Protein AF-A0A7C0W2B9-F1 (afdb_monomer_lite)

Sequence (87 aa):
MVIPGMVKTDFYRDIKVSRKLTKDLQSLPYALEAFSVPIEEVGKWCADIAARESGKDTGKTYSLLRGTRLIRGIGWMMWYRLSDKMK

Secondary structure (DSSP, 8-state):
-EE--EE--GGGTS----TTTTTGGGGHHHHHHHHEE-HHHHHHHHHHHHTSPTTTSTT--EESS-THHHHHHHHHHHHHHHTTS--

Radius of gyration: 15.92 Å; chains: 1; bounding box: 41×24×44 Å

pLDDT: mean 89.07, std 4.18, range [64.44, 94.62]

Foldseek 3Di:
DEAAWAAPDPCLVDDDDPPVCPLVNLCVVLLCVLQHDYVVVSVVVVVVVVPDDPPPCPPDYDYPCDDPSVVSSVVSVVVCVVVVSHD

Structure (mmCIF, N/CA/C/O backbone):
data_AF-A0A7C0W2B9-F1
#
_entry.id   AF-A0A7C0W2B9-F1
#
loop_
_atom_site.group_PDB
_atom_site.id
_atom_site.type_symbol
_atom_site.label_atom_id
_atom_site.label_alt_id
_atom_site.label_comp_id
_atom_site.label_asym_id
_atom_site.label_entity_id
_atom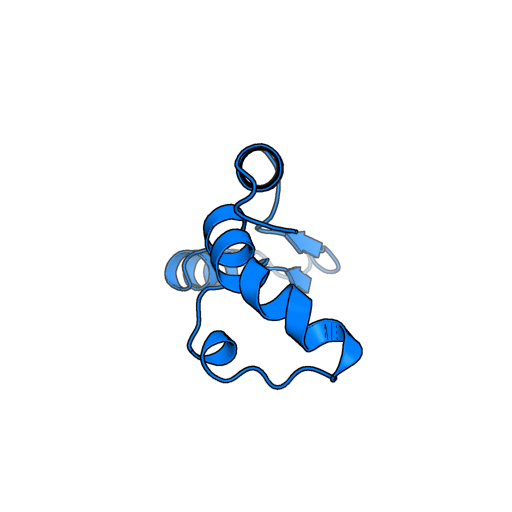_site.label_seq_id
_atom_site.pdbx_PDB_ins_code
_atom_site.Cartn_x
_atom_site.Cartn_y
_atom_site.Cartn_z
_atom_site.occupancy
_atom_site.B_iso_or_equiv
_atom_site.auth_seq_id
_atom_site.auth_comp_id
_atom_site.auth_asym_id
_atom_site.auth_atom_id
_atom_site.pdbx_PDB_model_num
ATOM 1 N N . MET A 1 1 ? 14.233 3.541 -4.629 1.00 81.25 1 MET A N 1
ATOM 2 C CA . MET A 1 1 ? 13.508 2.876 -3.521 1.00 81.25 1 MET A CA 1
ATOM 3 C C . MET A 1 1 ? 12.035 2.752 -3.885 1.00 81.25 1 MET A C 1
ATOM 5 O O . MET A 1 1 ? 11.480 3.714 -4.404 1.00 81.25 1 MET A O 1
ATOM 9 N N . VAL A 1 2 ? 11.426 1.589 -3.658 1.00 85.44 2 VAL A N 1
ATOM 10 C CA . VAL A 1 2 ? 10.006 1.311 -3.938 1.00 85.44 2 VAL A CA 1
ATOM 11 C C . VAL A 1 2 ? 9.228 1.423 -2.626 1.00 85.44 2 VAL A C 1
ATOM 13 O O . VAL A 1 2 ? 9.561 0.745 -1.660 1.00 85.44 2 VAL A O 1
ATOM 16 N N . ILE A 1 3 ? 8.207 2.278 -2.589 1.00 89.25 3 ILE A N 1
ATOM 17 C CA . ILE A 1 3 ? 7.282 2.439 -1.463 1.00 89.25 3 ILE A CA 1
ATOM 18 C C . ILE A 1 3 ? 5.887 2.016 -1.945 1.00 89.25 3 ILE A C 1
ATOM 20 O O . ILE A 1 3 ? 5.185 2.808 -2.582 1.00 89.25 3 ILE A O 1
ATOM 24 N N . PRO A 1 4 ? 5.463 0.769 -1.684 1.00 84.88 4 PRO A N 1
ATOM 25 C CA . PRO A 1 4 ? 4.182 0.269 -2.178 1.00 84.88 4 PRO A CA 1
ATOM 26 C C . PRO A 1 4 ? 2.971 0.836 -1.418 1.00 84.88 4 PRO A C 1
ATOM 28 O O . PRO A 1 4 ? 1.852 0.748 -1.909 1.00 84.88 4 PRO A O 1
ATOM 31 N N . GLY A 1 5 ? 3.181 1.456 -0.251 1.00 85.38 5 GLY A N 1
ATOM 32 C CA . GLY A 1 5 ? 2.106 1.815 0.676 1.00 85.38 5 GLY A CA 1
ATOM 33 C C . GLY A 1 5 ? 1.735 0.638 1.581 1.00 85.38 5 GLY A C 1
ATOM 34 O O . GLY A 1 5 ? 2.561 -0.245 1.814 1.00 85.38 5 GLY A O 1
ATOM 35 N N . MET A 1 6 ? 0.504 0.626 2.103 1.00 89.31 6 MET A N 1
ATOM 36 C CA . MET A 1 6 ? -0.022 -0.555 2.795 1.00 89.31 6 MET A CA 1
ATOM 37 C C . MET A 1 6 ? -0.361 -1.619 1.754 1.00 89.31 6 MET A C 1
ATOM 39 O O . MET A 1 6 ? -0.977 -1.313 0.740 1.00 89.31 6 MET A O 1
ATOM 43 N N . VAL A 1 7 ? 0.012 -2.871 1.992 1.00 90.69 7 VAL A N 1
ATOM 44 C CA . VAL A 1 7 ? -0.282 -3.978 1.071 1.00 90.69 7 VAL A CA 1
ATOM 45 C C . VAL A 1 7 ? -1.030 -5.026 1.858 1.00 90.69 7 VAL A C 1
ATOM 47 O O . VAL A 1 7 ? -0.539 -5.460 2.888 1.00 90.69 7 VAL A O 1
ATOM 50 N N . LYS A 1 8 ? -2.226 -5.422 1.427 1.00 84.75 8 LYS A N 1
ATOM 51 C CA . LYS A 1 8 ? -3.039 -6.361 2.207 1.00 84.75 8 LYS A CA 1
ATOM 52 C C . LYS A 1 8 ? -2.449 -7.771 2.117 1.00 84.75 8 LYS A C 1
ATOM 54 O O . LYS A 1 8 ? -2.807 -8.542 1.235 1.00 84.75 8 LYS A O 1
ATOM 59 N N . THR A 1 9 ? -1.548 -8.091 3.036 1.00 87.69 9 THR A N 1
ATOM 60 C CA . THR A 1 9 ? -0.920 -9.408 3.170 1.00 87.69 9 THR A CA 1
ATOM 61 C C . THR A 1 9 ? -1.333 -10.081 4.478 1.00 87.69 9 THR A C 1
ATOM 63 O 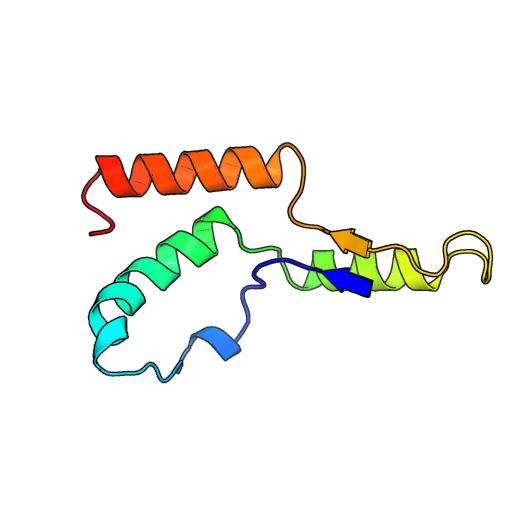O . THR A 1 9 ? -2.001 -9.497 5.336 1.00 87.69 9 THR A O 1
ATOM 66 N N . ASP A 1 10 ? -0.938 -11.337 4.630 1.00 89.38 10 ASP A N 1
ATOM 67 C CA . ASP A 1 10 ? -1.060 -12.118 5.859 1.00 89.38 10 ASP A CA 1
ATOM 68 C C . ASP A 1 10 ? -0.299 -11.520 7.053 1.00 89.38 10 ASP A C 1
ATOM 70 O O . ASP A 1 10 ? -0.688 -11.779 8.190 1.00 89.38 10 ASP A O 1
ATOM 74 N N . PHE A 1 11 ? 0.674 -10.631 6.814 1.00 87.25 11 PHE A N 1
ATOM 75 C CA . PHE A 1 11 ? 1.337 -9.818 7.845 1.00 87.25 11 PHE A CA 1
ATOM 76 C C . PHE A 1 11 ? 0.348 -9.165 8.822 1.00 87.25 11 PHE A C 1
ATOM 78 O O . PHE A 1 11 ? 0.630 -9.058 10.013 1.00 87.25 11 PHE A O 1
ATOM 85 N N . TYR A 1 12 ? -0.822 -8.744 8.333 1.00 88.25 12 TYR A N 1
ATOM 86 C CA . TYR A 1 12 ? -1.813 -8.027 9.134 1.00 88.25 12 TYR A CA 1
ATOM 87 C C . TYR A 1 12 ? -2.716 -8.923 9.993 1.00 88.25 12 TYR A C 1
ATOM 89 O O . TYR A 1 12 ? -3.501 -8.387 10.772 1.00 88.25 12 TYR A O 1
ATOM 97 N N . ARG A 1 13 ? -2.633 -10.258 9.870 1.00 86.88 13 ARG A N 1
ATOM 98 C CA . ARG A 1 13 ? -3.520 -11.187 10.595 1.00 86.88 13 ARG A CA 1
ATOM 99 C C . ARG A 1 13 ? -3.219 -11.241 12.093 1.00 86.88 13 ARG A C 1
ATOM 101 O O . ARG A 1 13 ? -4.148 -11.154 12.884 1.00 86.88 13 ARG A O 1
ATOM 108 N N . ASP A 1 14 ? -1.938 -11.299 12.461 1.00 86.81 14 ASP A N 1
ATOM 109 C CA . ASP A 1 14 ? -1.490 -11.533 13.842 1.00 86.81 14 ASP A CA 1
ATOM 110 C C . ASP A 1 14 ? -0.491 -10.465 14.323 1.00 86.81 14 ASP A C 1
ATOM 112 O O . ASP A 1 14 ? 0.550 -10.760 14.921 1.00 86.81 14 ASP A O 1
ATOM 116 N N . ILE A 1 15 ? -0.787 -9.188 14.049 1.00 89.06 15 ILE A N 1
ATOM 117 C CA . ILE A 1 15 ? 0.085 -8.084 14.468 1.00 89.06 15 ILE A CA 1
ATOM 118 C C . ILE A 1 15 ? 0.075 -7.954 15.992 1.00 89.06 15 ILE A C 1
ATOM 120 O O . ILE A 1 15 ? -0.943 -7.663 16.621 1.00 89.06 15 ILE A O 1
ATOM 124 N N . LYS A 1 16 ? 1.264 -8.073 16.584 1.00 90.31 16 LYS A N 1
ATOM 125 C CA . LYS A 1 16 ? 1.501 -7.747 17.990 1.00 90.31 16 LYS A CA 1
ATOM 126 C C . LYS A 1 16 ? 1.816 -6.264 18.118 1.00 90.31 16 LYS A C 1
ATOM 128 O O . LYS A 1 16 ? 2.771 -5.769 17.525 1.00 90.31 16 LYS A O 1
ATOM 133 N N . VAL A 1 17 ? 1.031 -5.565 18.929 1.00 90.56 17 VAL A N 1
ATOM 134 C CA . VAL A 1 17 ? 1.243 -4.150 19.247 1.00 90.56 17 VAL A CA 1
ATOM 135 C C . VAL A 1 17 ? 1.493 -3.970 20.740 1.00 90.56 17 VAL A C 1
ATOM 137 O O . VAL A 1 17 ? 1.117 -4.809 21.558 1.00 90.56 17 VAL A O 1
ATOM 140 N N . SER A 1 18 ? 2.127 -2.861 21.114 1.00 93.56 18 SER A N 1
ATOM 141 C CA . SER A 1 18 ? 2.271 -2.501 22.525 1.00 93.56 18 SER A CA 1
ATOM 142 C C . SER A 1 18 ? 0.903 -2.220 23.157 1.00 93.56 18 SER A C 1
ATOM 144 O O . SER A 1 18 ? -0.040 -1.818 22.474 1.00 93.56 18 SER A O 1
ATOM 146 N N . ARG A 1 19 ? 0.799 -2.352 24.487 1.00 92.56 19 ARG A N 1
ATOM 147 C CA . ARG A 1 19 ? -0.451 -2.101 25.234 1.00 92.56 19 ARG A CA 1
ATOM 148 C C . ARG A 1 19 ? -1.062 -0.720 24.952 1.00 92.56 19 ARG A C 1
ATOM 150 O O . ARG A 1 19 ? -2.277 -0.563 24.968 1.00 92.56 19 ARG A O 1
ATOM 157 N N . LYS A 1 20 ? -0.221 0.283 24.675 1.00 92.50 20 LYS A N 1
ATOM 158 C CA . LYS A 1 20 ? -0.650 1.650 24.338 1.00 92.50 20 LYS A CA 1
ATOM 159 C C . LYS A 1 20 ? -1.411 1.719 23.005 1.00 92.50 20 LYS A C 1
ATOM 161 O O . LYS A 1 20 ? -2.290 2.563 22.869 1.00 92.50 20 LYS A O 1
ATOM 166 N N . LEU A 1 21 ? -1.076 0.838 22.062 1.00 90.38 21 LEU A N 1
ATOM 167 C CA . LEU A 1 21 ? -1.604 0.805 20.695 1.00 90.38 21 LEU A CA 1
ATOM 168 C C . LEU A 1 21 ? -2.720 -0.234 20.503 1.00 90.38 21 LEU A C 1
ATOM 170 O O . LEU A 1 21 ? -3.311 -0.308 19.432 1.00 90.38 21 LEU A O 1
ATOM 174 N N . THR A 1 22 ? -3.045 -1.035 21.523 1.00 89.44 22 THR A N 1
ATOM 175 C CA . THR A 1 22 ? -4.089 -2.073 21.430 1.00 89.44 22 THR A CA 1
ATOM 176 C C . THR A 1 22 ? -5.450 -1.501 21.032 1.00 89.44 22 THR A C 1
ATOM 178 O O . THR A 1 22 ? -6.185 -2.136 20.282 1.00 89.44 22 THR A O 1
ATOM 181 N N . LYS A 1 23 ? -5.771 -0.283 21.483 1.00 87.19 23 LYS A N 1
ATOM 182 C CA . LYS A 1 23 ? -7.001 0.421 21.093 1.00 87.19 23 LYS A CA 1
ATOM 183 C C . LYS A 1 23 ? -7.021 0.794 19.603 1.00 87.19 23 LYS A C 1
ATOM 185 O O . LYS A 1 23 ? -8.069 0.723 18.976 1.00 87.19 23 LYS A O 1
ATOM 190 N N . ASP A 1 24 ? -5.860 1.120 19.036 1.00 87.81 24 ASP A N 1
ATOM 191 C CA . ASP A 1 24 ? -5.727 1.592 17.654 1.00 87.81 24 ASP A CA 1
ATOM 192 C C . ASP A 1 24 ? -5.755 0.420 16.661 1.00 87.81 24 ASP A C 1
ATOM 194 O O . ASP A 1 24 ? -6.036 0.604 15.478 1.00 87.81 24 ASP A O 1
ATOM 198 N N . LEU A 1 25 ? -5.524 -0.810 17.140 1.00 89.62 25 LEU A N 1
ATOM 199 C CA . LEU A 1 25 ? -5.603 -2.024 16.327 1.00 89.62 25 LEU A CA 1
ATOM 200 C C . LEU A 1 25 ? -7.004 -2.226 15.725 1.00 89.62 25 LEU A C 1
ATOM 202 O O . LEU A 1 25 ? -7.125 -2.753 14.623 1.00 89.62 25 LEU A O 1
ATOM 206 N N . GLN A 1 26 ? -8.054 -1.749 16.400 1.00 88.19 26 GLN A N 1
ATOM 207 C CA . GLN A 1 26 ? -9.428 -1.783 15.883 1.00 88.19 26 GLN A CA 1
ATOM 208 C C . GLN A 1 26 ? -9.604 -0.925 14.621 1.00 88.19 26 GLN A C 1
ATOM 210 O O . GLN A 1 26 ? -10.475 -1.209 13.802 1.00 88.19 26 GLN A O 1
ATOM 215 N N . SER A 1 27 ? -8.750 0.085 14.431 1.00 90.38 27 SER A N 1
ATOM 216 C CA . SER A 1 27 ? -8.763 0.968 13.261 1.00 90.38 27 SER A CA 1
ATOM 217 C C . SER A 1 27 ? -8.004 0.384 12.060 1.00 90.38 27 SER A C 1
ATOM 219 O O . SER A 1 27 ? -8.131 0.879 10.940 1.00 90.38 27 SER A O 1
ATOM 221 N N . LEU A 1 28 ? -7.223 -0.684 12.262 1.00 89.94 28 LEU A N 1
ATOM 222 C CA . LEU A 1 28 ? -6.378 -1.282 11.226 1.00 89.94 28 LEU A CA 1
ATOM 223 C C . LEU A 1 28 ? -7.157 -1.783 9.992 1.00 89.94 28 LEU A C 1
ATOM 225 O O . LEU A 1 28 ? -6.700 -1.505 8.881 1.00 89.94 28 LEU A O 1
ATOM 229 N N . PRO A 1 29 ? -8.317 -2.464 10.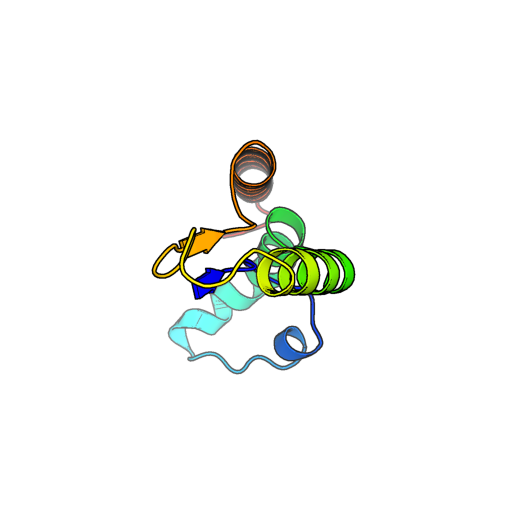116 1.00 90.94 29 PRO A N 1
ATOM 230 C CA . PRO A 1 29 ? -9.093 -2.891 8.950 1.00 90.94 29 PRO A CA 1
ATOM 231 C C . PRO A 1 29 ? -9.529 -1.722 8.062 1.00 90.94 29 PRO A C 1
ATOM 233 O O . PRO A 1 29 ? -9.472 -1.830 6.840 1.00 90.94 29 PRO A O 1
ATOM 236 N N . TYR A 1 30 ? -9.889 -0.588 8.666 1.00 92.00 30 TYR A N 1
ATOM 237 C CA . TYR A 1 30 ? -10.288 0.624 7.950 1.00 92.00 30 TYR A CA 1
ATOM 238 C C . TYR A 1 30 ? -9.106 1.293 7.249 1.00 92.00 30 TYR A C 1
ATOM 240 O O . TYR A 1 30 ? -9.225 1.716 6.101 1.00 92.00 30 TYR A O 1
ATOM 248 N N . ALA A 1 31 ? -7.939 1.335 7.899 1.00 90.12 31 ALA A N 1
ATOM 249 C CA . ALA A 1 31 ? -6.715 1.823 7.269 1.00 90.12 31 ALA A CA 1
ATOM 250 C C . ALA A 1 31 ? -6.303 0.943 6.075 1.00 90.12 31 ALA A C 1
ATOM 252 O O . ALA A 1 31 ? -5.921 1.459 5.024 1.00 90.12 31 ALA A O 1
ATOM 253 N N . LEU A 1 32 ? -6.434 -0.382 6.210 1.00 90.94 32 LEU A N 1
ATOM 254 C CA . LEU A 1 32 ? -6.219 -1.323 5.112 1.00 90.94 32 LEU A CA 1
ATOM 255 C C . LEU A 1 32 ? -7.227 -1.100 3.984 1.00 90.94 32 LEU A C 1
ATOM 257 O O . LEU A 1 32 ? -6.830 -1.054 2.827 1.00 90.94 32 LEU A O 1
ATOM 261 N N . GLU A 1 33 ? -8.510 -0.917 4.276 1.00 90.75 33 GLU A N 1
ATOM 262 C CA . GLU A 1 33 ? -9.509 -0.627 3.243 1.00 90.75 33 GLU A CA 1
ATOM 263 C C . GLU A 1 33 ? -9.219 0.695 2.509 1.00 90.75 33 GLU A C 1
ATOM 265 O O . GLU A 1 33 ? -9.275 0.754 1.280 1.00 90.75 33 GLU A O 1
ATOM 270 N N . ALA A 1 34 ? -8.827 1.738 3.245 1.00 91.00 34 ALA A N 1
ATOM 271 C CA . ALA A 1 34 ? -8.577 3.065 2.694 1.00 91.00 34 ALA A CA 1
ATOM 272 C C . ALA A 1 34 ? -7.306 3.141 1.830 1.00 91.00 34 ALA A C 1
ATOM 274 O O . ALA A 1 34 ? -7.304 3.794 0.781 1.00 91.00 34 ALA A O 1
ATOM 275 N N . PHE A 1 35 ? -6.217 2.505 2.276 1.00 90.44 35 PHE A N 1
ATOM 276 C CA . PHE A 1 35 ? -4.879 2.719 1.717 1.00 90.44 35 PHE A CA 1
ATOM 277 C C . PHE A 1 35 ? -4.228 1.482 1.106 1.00 90.44 35 PHE A C 1
ATOM 279 O O . PHE A 1 35 ? -3.145 1.622 0.531 1.00 90.44 35 PHE A O 1
ATOM 286 N N . SER A 1 36 ? -4.828 0.291 1.224 1.00 91.25 36 SER A N 1
ATOM 287 C CA . SER A 1 36 ? -4.182 -0.907 0.689 1.00 91.25 36 SER A CA 1
ATOM 288 C C . SER A 1 36 ? -4.047 -0.86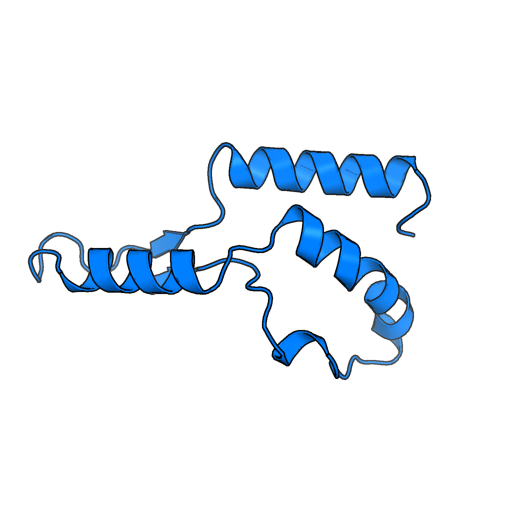7 -0.830 1.00 91.25 36 SER A C 1
ATOM 290 O O . SER A 1 36 ? -4.926 -0.412 -1.566 1.00 91.25 36 SER A O 1
ATOM 292 N N . VAL A 1 37 ? -2.912 -1.378 -1.287 1.00 89.69 37 VAL A N 1
ATOM 293 C CA . VAL A 1 37 ? -2.630 -1.675 -2.683 1.00 89.69 37 VAL A CA 1
ATOM 294 C C . VAL A 1 37 ? -2.639 -3.199 -2.852 1.00 89.69 37 VAL A C 1
ATOM 296 O O . VAL A 1 37 ? -2.055 -3.895 -2.014 1.00 89.69 37 VAL A O 1
ATOM 299 N N . PRO A 1 38 ? -3.302 -3.740 -3.890 1.00 88.69 38 PRO A N 1
ATOM 300 C CA . PRO A 1 38 ? -3.234 -5.164 -4.211 1.00 88.69 38 PRO A CA 1
ATOM 301 C C . PRO A 1 38 ? -1.793 -5.613 -4.470 1.00 88.69 38 PRO A C 1
ATOM 303 O O . PRO A 1 38 ? -1.024 -4.902 -5.124 1.00 88.69 38 PRO A O 1
ATOM 306 N N . ILE A 1 39 ? -1.421 -6.798 -3.980 1.00 90.12 39 ILE A N 1
ATOM 307 C CA . ILE A 1 39 ? -0.054 -7.324 -4.113 1.00 90.12 39 ILE A CA 1
ATOM 308 C C . ILE A 1 39 ? 0.339 -7.523 -5.584 1.00 90.12 39 ILE A C 1
ATOM 310 O O . ILE A 1 39 ? 1.490 -7.307 -5.955 1.00 90.12 39 ILE A O 1
ATOM 314 N N . GLU A 1 40 ? -0.626 -7.839 -6.444 1.00 91.75 40 GLU A N 1
ATOM 315 C CA . GLU A 1 40 ? -0.443 -8.015 -7.884 1.00 91.75 40 GLU A CA 1
ATOM 316 C C . GLU A 1 40 ? -0.051 -6.695 -8.561 1.00 91.75 40 GLU A C 1
ATOM 318 O O . GLU A 1 40 ? 0.818 -6.669 -9.434 1.00 91.75 40 GLU A O 1
ATOM 323 N N . GLU A 1 41 ? -0.645 -5.578 -8.128 1.00 90.00 41 GLU A N 1
ATOM 324 C CA . GLU A 1 41 ? -0.309 -4.247 -8.637 1.00 90.00 4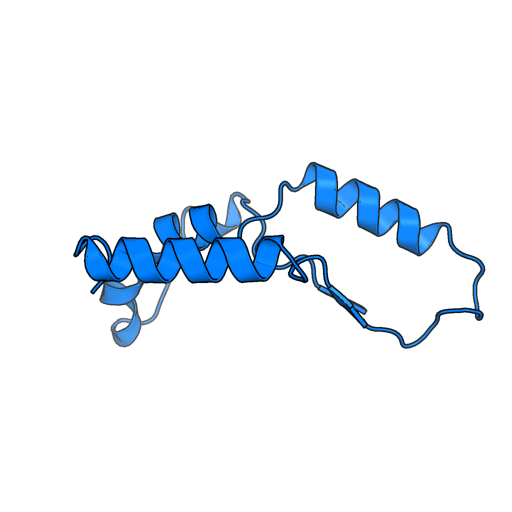1 GLU A CA 1
ATOM 325 C C . GLU A 1 41 ? 1.096 -3.826 -8.190 1.00 90.00 41 GLU A C 1
ATOM 327 O O . GLU A 1 41 ? 1.865 -3.286 -8.989 1.00 90.00 41 GLU A O 1
ATOM 332 N N . VAL A 1 42 ? 1.459 -4.133 -6.939 1.00 91.12 42 VAL A N 1
ATOM 333 C CA . VAL A 1 42 ? 2.818 -3.915 -6.425 1.00 91.12 42 VAL A CA 1
ATOM 334 C C . VAL A 1 42 ? 3.833 -4.725 -7.232 1.00 91.12 42 VAL A C 1
ATOM 336 O O . VAL A 1 42 ? 4.841 -4.171 -7.667 1.00 91.12 42 VAL A O 1
ATOM 339 N N . GLY A 1 43 ? 3.556 -6.009 -7.477 1.00 92.25 43 GLY A N 1
ATOM 340 C CA . GLY A 1 43 ? 4.427 -6.895 -8.250 1.00 92.25 43 GLY A CA 1
ATOM 341 C C . GLY A 1 43 ? 4.645 -6.402 -9.679 1.00 92.25 43 GLY A C 1
ATOM 342 O O . GLY A 1 43 ? 5.792 -6.256 -10.108 1.00 92.25 43 GLY A O 1
ATOM 343 N N . LYS A 1 44 ? 3.558 -6.064 -10.386 1.00 93.06 44 LYS A N 1
ATOM 344 C CA . LYS A 1 44 ? 3.625 -5.494 -11.740 1.00 93.06 44 LYS A CA 1
ATOM 345 C C . LYS A 1 44 ? 4.487 -4.235 -11.771 1.00 93.06 44 LYS A C 1
ATOM 347 O O . LYS A 1 44 ? 5.366 -4.098 -12.612 1.00 93.06 44 LYS A O 1
ATOM 352 N N . TRP A 1 45 ? 4.275 -3.334 -10.822 1.00 91.38 45 TRP A N 1
ATOM 353 C CA . TRP A 1 45 ? 4.997 -2.073 -10.791 1.00 91.38 45 TRP A CA 1
ATOM 354 C C . TRP A 1 45 ? 6.481 -2.224 -10.438 1.00 91.38 45 TRP A C 1
ATOM 356 O O . TRP A 1 45 ? 7.326 -1.528 -11.001 1.00 91.38 45 TRP A O 1
ATOM 366 N N . CYS A 1 46 ? 6.821 -3.153 -9.542 1.00 92.12 46 CYS A N 1
ATOM 367 C CA . CYS A 1 46 ? 8.210 -3.513 -9.272 1.00 92.12 46 CYS A CA 1
ATOM 368 C C . CYS A 1 46 ? 8.902 -4.044 -10.535 1.00 92.12 46 CYS A C 1
ATOM 370 O O . CYS A 1 46 ? 10.023 -3.625 -10.825 1.00 92.12 46 CYS A O 1
ATOM 372 N N . ALA A 1 47 ? 8.228 -4.908 -11.302 1.00 93.44 47 ALA A N 1
ATOM 373 C CA . ALA A 1 47 ? 8.741 -5.402 -12.578 1.00 93.44 47 ALA A CA 1
ATOM 374 C C . ALA A 1 47 ? 8.936 -4.261 -13.593 1.00 93.44 47 ALA A C 1
ATOM 376 O O . ALA A 1 47 ? 10.003 -4.160 -14.196 1.00 93.44 47 ALA A O 1
ATOM 377 N N . ASP A 1 48 ? 7.968 -3.344 -13.707 1.00 91.56 48 ASP A N 1
ATOM 378 C CA . ASP A 1 48 ? 8.054 -2.176 -14.594 1.00 91.56 48 ASP A CA 1
ATOM 379 C C . ASP A 1 48 ? 9.229 -1.248 -14.239 1.00 91.56 48 ASP A C 1
ATOM 381 O O . ASP A 1 48 ? 9.849 -0.666 -15.127 1.00 91.56 48 ASP A O 1
ATOM 385 N N . ILE A 1 49 ? 9.542 -1.072 -12.949 1.00 89.81 49 ILE A N 1
ATOM 386 C CA . ILE A 1 49 ? 10.703 -0.285 -12.501 1.00 89.81 49 ILE A CA 1
ATOM 387 C C . ILE A 1 49 ? 12.006 -1.020 -12.820 1.00 89.81 49 ILE A C 1
ATOM 389 O O . ILE A 1 49 ? 12.949 -0.392 -13.299 1.00 89.81 49 ILE A O 1
ATOM 393 N N . ALA A 1 50 ? 12.059 -2.329 -12.566 1.00 89.19 50 ALA A N 1
ATOM 394 C CA . ALA A 1 50 ? 13.241 -3.149 -12.819 1.00 89.19 50 ALA A CA 1
ATOM 395 C C . ALA A 1 50 ? 13.582 -3.254 -14.315 1.00 89.19 50 ALA A C 1
ATOM 397 O O . ALA A 1 50 ? 14.752 -3.377 -14.661 1.00 89.19 50 ALA A O 1
ATOM 398 N N . ALA A 1 51 ? 12.580 -3.163 -15.193 1.00 92.06 51 ALA A N 1
ATOM 399 C CA . ALA A 1 51 ? 12.753 -3.190 -16.643 1.00 92.06 51 ALA A CA 1
ATOM 400 C C . ALA A 1 51 ? 13.253 -1.861 -17.247 1.00 92.06 51 ALA A C 1
ATOM 402 O O . ALA A 1 51 ? 13.515 -1.797 -18.449 1.00 92.06 51 ALA A O 1
ATOM 403 N N . ARG A 1 52 ? 13.361 -0.781 -16.459 1.00 89.69 52 ARG A N 1
ATOM 404 C CA . ARG A 1 52 ? 13.847 0.513 -16.962 1.00 89.69 52 ARG A CA 1
ATOM 405 C C . ARG A 1 52 ? 15.340 0.477 -17.248 1.00 89.69 52 ARG A C 1
ATOM 407 O O . ARG A 1 52 ? 16.102 -0.250 -16.620 1.00 89.69 52 ARG A O 1
ATOM 414 N N . GLU A 1 53 ? 15.752 1.346 -18.163 1.00 89.62 53 GLU A N 1
ATOM 415 C CA . GLU A 1 53 ? 17.156 1.557 -18.490 1.00 89.62 53 GLU A CA 1
ATOM 416 C C . GLU A 1 53 ? 17.966 1.921 -17.234 1.00 89.62 53 GLU A C 1
ATOM 418 O O . GLU A 1 53 ? 17.668 2.892 -16.524 1.00 89.62 53 GLU A O 1
ATOM 423 N N . SER A 1 54 ? 18.991 1.114 -16.953 1.00 82.56 54 SER A N 1
ATOM 424 C CA . SER A 1 54 ? 19.871 1.316 -15.804 1.00 82.56 54 SER A CA 1
ATOM 425 C C . SER A 1 54 ? 20.593 2.663 -15.900 1.00 82.56 54 SER A C 1
ATOM 427 O O . SER A 1 54 ? 20.964 3.114 -16.979 1.00 82.56 54 SER A O 1
ATOM 429 N N . GLY A 1 55 ? 20.786 3.331 -14.763 1.00 81.19 55 GLY A N 1
ATOM 430 C CA . GLY A 1 55 ? 21.501 4.612 -14.683 1.00 81.19 55 GLY A CA 1
ATOM 431 C C . GLY A 1 55 ? 20.683 5.857 -15.047 1.00 81.19 55 GLY A C 1
ATOM 432 O O . GLY A 1 55 ? 21.039 6.944 -14.607 1.00 81.19 55 GLY A O 1
ATOM 433 N N . LYS A 1 56 ? 19.559 5.725 -15.764 1.00 84.19 56 LYS A N 1
ATOM 434 C CA . LYS A 1 56 ? 18.733 6.876 -16.175 1.00 84.19 56 LYS A CA 1
ATOM 435 C C . LYS A 1 56 ? 17.859 7.437 -15.053 1.00 84.19 56 LYS A C 1
ATOM 437 O O . LYS A 1 56 ? 17.706 8.646 -14.912 1.00 84.19 56 LYS A O 1
ATOM 442 N N . ASP A 1 57 ? 17.283 6.547 -14.248 1.00 83.56 57 ASP A N 1
ATOM 443 C CA . ASP A 1 57 ? 16.311 6.895 -13.206 1.00 83.56 57 ASP A CA 1
ATOM 444 C C . ASP A 1 57 ? 16.682 6.332 -11.816 1.00 83.56 57 ASP A C 1
ATOM 446 O O . ASP A 1 57 ? 15.816 6.013 -10.988 1.00 83.56 57 ASP A O 1
ATOM 450 N N . THR A 1 58 ? 17.979 6.192 -11.545 1.00 84.06 58 THR A N 1
ATOM 451 C CA . THR A 1 58 ? 18.505 5.697 -10.265 1.00 84.06 58 THR A CA 1
ATOM 452 C C . THR A 1 58 ? 18.368 6.743 -9.149 1.00 84.06 58 THR A C 1
ATOM 454 O O . THR A 1 58 ? 18.126 7.923 -9.390 1.00 84.06 58 THR A O 1
ATOM 457 N N . GLY A 1 59 ? 18.422 6.299 -7.887 1.00 85.62 59 GLY A N 1
ATOM 458 C CA . GLY A 1 59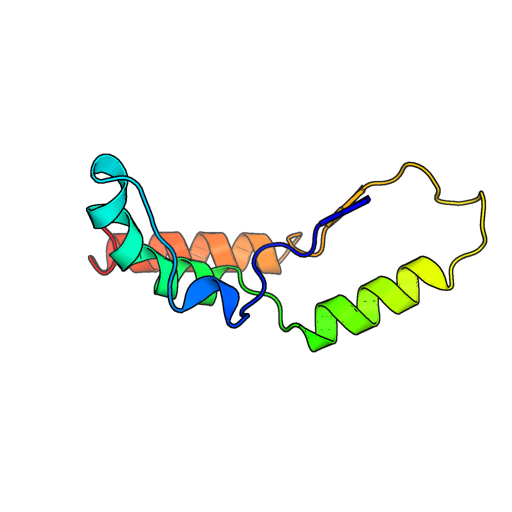 ? 18.305 7.177 -6.709 1.00 85.62 59 GLY A CA 1
ATOM 459 C C . GLY A 1 59 ? 16.901 7.737 -6.431 1.00 85.62 59 GLY A C 1
ATOM 460 O O . GLY A 1 59 ? 16.678 8.339 -5.385 1.00 85.62 59 GLY A O 1
ATOM 461 N N . LYS A 1 60 ? 15.926 7.509 -7.318 1.00 88.06 60 LYS A N 1
ATOM 462 C CA . LYS A 1 60 ? 14.554 8.001 -7.148 1.00 88.06 60 LYS A CA 1
ATOM 463 C C . LYS A 1 60 ? 13.739 7.144 -6.176 1.00 88.06 60 LYS A C 1
ATOM 465 O O . LYS A 1 60 ? 13.889 5.917 -6.085 1.00 88.06 60 LYS A O 1
ATOM 470 N N . THR A 1 61 ? 12.824 7.807 -5.476 1.00 88.81 61 THR A N 1
ATOM 471 C CA . THR A 1 61 ? 11.772 7.162 -4.689 1.00 88.81 61 THR A CA 1
ATOM 472 C C . THR A 1 61 ? 10.517 7.056 -5.530 1.00 88.81 61 THR A C 1
ATOM 474 O O . THR A 1 61 ? 9.980 8.049 -6.017 1.00 88.81 61 THR A O 1
ATOM 477 N N . TYR A 1 62 ? 10.031 5.836 -5.671 1.00 88.06 62 TYR A N 1
ATOM 478 C CA . TYR A 1 62 ? 8.792 5.534 -6.349 1.00 88.06 62 TYR A CA 1
ATOM 479 C C . TYR A 1 62 ? 7.765 5.210 -5.269 1.00 88.06 62 TYR A C 1
ATOM 481 O O . TYR A 1 62 ? 8.003 4.311 -4.468 1.00 88.06 62 TYR A O 1
ATOM 489 N N . SER A 1 63 ? 6.624 5.908 -5.247 1.00 89.69 63 SER A N 1
ATOM 490 C CA . SER A 1 63 ? 5.499 5.606 -4.345 1.00 89.69 63 SER A CA 1
ATOM 491 C C . SER A 1 63 ? 4.241 5.229 -5.131 1.00 89.69 63 SER A C 1
ATOM 493 O O . SER A 1 63 ? 3.866 5.952 -6.058 1.00 89.69 63 SER A O 1
ATOM 495 N N . LEU A 1 64 ? 3.577 4.130 -4.750 1.00 86.31 64 LEU A N 1
ATOM 496 C CA . LEU A 1 64 ? 2.238 3.766 -5.249 1.00 86.31 64 LEU A CA 1
ATOM 497 C C . LEU A 1 64 ? 1.115 4.487 -4.496 1.00 86.31 64 LEU A C 1
ATOM 499 O O . LEU A 1 64 ? -0.012 4.565 -4.988 1.00 86.31 64 LEU A O 1
ATOM 503 N N . LEU A 1 65 ? 1.421 5.060 -3.332 1.00 86.12 65 LEU A N 1
ATOM 504 C CA . LEU A 1 65 ? 0.493 5.857 -2.544 1.00 86.12 65 LEU A CA 1
ATOM 505 C C . LEU A 1 65 ? 0.599 7.334 -2.950 1.00 86.12 65 LEU A C 1
ATOM 507 O O . LEU A 1 65 ? 1.226 8.142 -2.267 1.00 86.12 65 LEU A O 1
ATOM 511 N N . ARG A 1 66 ? 0.027 7.688 -4.104 1.00 87.25 66 ARG A N 1
ATOM 512 C CA . ARG A 1 66 ? 0.063 9.054 -4.655 1.00 87.25 66 ARG A CA 1
ATOM 513 C C . ARG A 1 66 ? -1.217 9.414 -5.408 1.00 87.25 66 ARG A C 1
ATOM 515 O O . ARG A 1 66 ? -1.997 8.537 -5.775 1.00 87.25 66 ARG A O 1
ATOM 522 N N . GLY A 1 67 ? -1.412 10.709 -5.656 1.00 89.06 67 GLY A N 1
ATOM 523 C CA . GLY A 1 67 ? -2.510 11.229 -6.476 1.00 89.06 67 GLY A CA 1
ATOM 524 C C . GLY A 1 67 ? -3.895 10.860 -5.939 1.00 89.06 67 GLY A C 1
ATOM 525 O O . GLY A 1 67 ? -4.157 10.958 -4.740 1.00 89.06 67 GLY A O 1
ATOM 526 N N . THR A 1 68 ? -4.775 10.406 -6.832 1.00 87.38 68 THR A N 1
ATOM 527 C CA . THR A 1 68 ? -6.172 10.067 -6.513 1.00 87.38 68 THR A CA 1
ATOM 528 C C . THR A 1 68 ? -6.296 8.973 -5.460 1.00 87.38 68 THR A C 1
ATOM 530 O O . THR A 1 68 ? -7.201 9.035 -4.634 1.00 87.38 68 THR A O 1
ATOM 533 N N . ARG A 1 69 ? -5.372 8.002 -5.427 1.00 88.50 69 ARG A N 1
ATOM 534 C CA . ARG A 1 69 ? -5.365 6.946 -4.405 1.00 88.50 69 ARG A CA 1
ATOM 535 C C . ARG A 1 69 ? -5.163 7.521 -3.006 1.00 88.50 69 ARG A C 1
ATOM 537 O O . ARG A 1 69 ? -5.897 7.153 -2.095 1.00 88.50 69 ARG A O 1
ATOM 544 N N . LEU A 1 70 ? -4.205 8.437 -2.853 1.00 91.00 70 LEU A N 1
ATOM 545 C CA . LEU A 1 70 ? -3.948 9.106 -1.578 1.00 91.00 70 LEU A CA 1
ATOM 546 C C . LEU A 1 70 ? -5.164 9.933 -1.143 1.00 91.00 70 LEU A C 1
ATOM 548 O O . LEU A 1 70 ? -5.627 9.789 -0.017 1.00 91.00 70 LEU A O 1
ATOM 552 N N . ILE A 1 71 ? -5.714 10.742 -2.054 1.00 93.31 71 ILE A N 1
ATOM 553 C CA . ILE A 1 71 ? -6.893 11.579 -1.781 1.00 93.31 71 ILE A CA 1
ATOM 554 C C . ILE A 1 71 ? -8.091 10.714 -1.370 1.00 93.31 71 ILE A C 1
ATOM 556 O O . ILE A 1 71 ? -8.748 11.000 -0.371 1.00 93.31 71 ILE A O 1
ATOM 560 N N . ARG A 1 72 ? -8.346 9.618 -2.094 1.00 92.25 72 ARG A N 1
ATOM 561 C CA . ARG A 1 72 ? -9.430 8.680 -1.787 1.00 92.25 72 ARG A CA 1
ATOM 562 C C . ARG A 1 72 ? -9.247 8.032 -0.417 1.00 92.25 72 ARG A C 1
ATOM 564 O O . ARG A 1 72 ? -10.212 7.937 0.332 1.00 92.25 72 ARG A O 1
ATOM 571 N N . GLY A 1 73 ? -8.028 7.610 -0.084 1.00 92.06 73 GLY A N 1
ATOM 572 C CA . GLY A 1 73 ? -7.731 7.033 1.226 1.00 92.06 73 GLY A CA 1
ATOM 573 C C . GLY A 1 73 ? -7.954 8.030 2.366 1.00 92.06 73 GLY A C 1
ATOM 574 O O . GLY A 1 73 ? -8.596 7.692 3.355 1.00 92.06 73 GLY A O 1
ATOM 575 N N . ILE A 1 74 ? -7.527 9.288 2.199 1.00 93.31 74 ILE A N 1
ATOM 576 C CA . ILE A 1 74 ? -7.809 10.362 3.168 1.00 93.31 74 ILE A CA 1
ATOM 577 C C . ILE A 1 74 ? -9.322 10.554 3.337 1.00 93.31 74 ILE A C 1
ATOM 579 O O . ILE A 1 74 ? -9.805 10.604 4.467 1.00 93.31 74 ILE A O 1
ATOM 583 N N . GLY A 1 75 ? -10.076 10.600 2.234 1.00 94.62 75 GLY A N 1
ATOM 584 C CA . GLY A 1 75 ? -11.536 10.718 2.262 1.00 94.62 75 GLY A CA 1
ATOM 585 C C . GLY A 1 75 ? -12.211 9.582 3.035 1.00 94.62 75 GLY A C 1
ATOM 586 O O . GLY A 1 75 ? -13.055 9.843 3.892 1.00 94.62 75 GLY A O 1
ATOM 587 N N . TRP A 1 76 ? -11.791 8.335 2.804 1.00 94.38 76 TRP A N 1
ATOM 588 C CA . TRP A 1 76 ? -12.282 7.179 3.560 1.00 94.38 76 TRP A CA 1
ATOM 589 C C . TRP A 1 76 ? -11.977 7.284 5.051 1.00 94.38 76 TRP A C 1
ATOM 591 O O . TRP A 1 76 ? -12.870 7.089 5.871 1.00 94.38 76 TRP A O 1
ATOM 601 N N . MET A 1 77 ? -10.753 7.665 5.421 1.00 94.00 77 MET A N 1
ATOM 602 C CA . MET A 1 77 ? -10.390 7.836 6.830 1.00 94.00 77 MET A CA 1
ATOM 603 C C . MET A 1 77 ? -11.227 8.915 7.520 1.00 94.00 77 MET A C 1
ATOM 605 O O . MET A 1 77 ? -11.673 8.719 8.652 1.00 94.00 77 MET A O 1
ATOM 609 N N . MET A 1 78 ? -11.474 10.038 6.838 1.00 93.81 78 MET A N 1
ATOM 610 C CA . MET A 1 78 ? -12.357 11.089 7.347 1.00 93.81 78 MET A CA 1
ATOM 611 C C . MET A 1 78 ? -13.784 10.568 7.529 1.00 93.81 78 MET A C 1
ATOM 613 O O . MET A 1 78 ? -14.371 10.768 8.589 1.00 93.81 78 MET A O 1
ATOM 617 N N . TRP A 1 79 ? -14.319 9.847 6.542 1.00 94.06 79 TRP A N 1
ATOM 618 C CA . TRP A 1 79 ? -15.650 9.246 6.619 1.00 94.06 79 TRP A CA 1
ATOM 619 C C . TRP A 1 79 ? -15.787 8.255 7.779 1.00 94.06 79 TRP A C 1
ATOM 621 O O . TRP A 1 79 ? -16.757 8.318 8.535 1.00 94.06 79 TRP A O 1
ATOM 631 N N . TYR A 1 80 ? -14.812 7.366 7.965 1.00 94.06 80 TYR A N 1
ATOM 632 C CA . TYR A 1 80 ? -14.821 6.397 9.059 1.00 94.06 80 TYR A CA 1
ATOM 633 C C . TYR A 1 80 ? -14.769 7.070 10.431 1.00 94.06 80 TYR A C 1
ATOM 635 O O . TYR A 1 80 ? -15.454 6.625 11.349 1.00 94.06 80 TYR A O 1
ATOM 643 N N . ARG A 1 81 ? -14.018 8.170 10.558 1.00 90.75 81 ARG A N 1
ATOM 644 C CA . ARG A 1 81 ? -13.999 8.978 11.781 1.00 90.75 81 ARG A CA 1
ATOM 645 C C . ARG A 1 81 ? -15.342 9.670 12.032 1.00 90.75 81 ARG A C 1
ATOM 647 O O . ARG A 1 81 ? -15.817 9.672 13.157 1.00 90.75 81 ARG A O 1
ATOM 654 N N . LEU A 1 82 ? -15.965 10.230 10.993 1.00 93.50 82 LEU A N 1
ATOM 655 C CA . LEU A 1 82 ? -17.283 10.876 11.098 1.00 93.50 82 LEU A CA 1
ATOM 656 C C . LEU A 1 82 ? -18.413 9.879 11.389 1.00 93.50 82 LEU A C 1
ATOM 658 O O . LEU A 1 82 ? -19.395 10.237 12.026 1.00 93.50 82 LEU A O 1
ATOM 662 N N . SER A 1 83 ? -18.264 8.632 10.944 1.00 91.56 83 SER A N 1
ATOM 663 C CA . SER A 1 83 ? -19.226 7.547 11.174 1.00 91.56 83 SER A CA 1
ATOM 664 C C . SER A 1 83 ? -19.018 6.817 12.508 1.00 91.56 83 SER A C 1
ATOM 666 O O . SER A 1 83 ? -19.603 5.754 12.699 1.00 91.56 83 SER A O 1
ATOM 668 N N . ASP A 1 84 ? -18.136 7.323 13.379 1.00 87.06 84 ASP A N 1
ATOM 669 C CA . ASP A 1 84 ? -17.763 6.721 14.671 1.00 87.06 84 ASP A CA 1
ATOM 670 C C . ASP A 1 84 ? -17.234 5.270 14.560 1.00 87.06 84 ASP A C 1
ATOM 672 O O . ASP A 1 84 ? -17.240 4.487 15.509 1.00 87.06 84 ASP A O 1
ATOM 676 N N . LYS A 1 85 ? -16.749 4.895 13.364 1.00 81.62 85 LYS A N 1
ATOM 677 C CA . LYS A 1 85 ? -16.157 3.578 13.071 1.00 81.62 85 LYS A CA 1
ATOM 678 C C . LYS A 1 85 ? -14.708 3.470 13.550 1.00 81.62 85 LYS A C 1
ATOM 680 O O . LYS A 1 85 ? -14.201 2.362 13.706 1.00 81.62 85 LYS A O 1
ATOM 685 N N . MET A 1 86 ? -14.047 4.606 13.768 1.00 80.94 86 MET A N 1
ATOM 686 C CA . MET A 1 86 ? -12.699 4.716 14.332 1.00 80.94 86 MET A CA 1
ATOM 687 C C . MET A 1 86 ? -12.707 5.764 15.446 1.00 80.94 86 MET A C 1
ATOM 689 O O . MET A 1 86 ? -13.269 6.843 15.254 1.00 80.94 86 MET A O 1
ATOM 693 N N . LYS A 1 87 ? -12.062 5.453 16.574 1.00 64.44 87 LYS A N 1
ATOM 694 C CA . LYS A 1 87 ? -11.906 6.349 17.731 1.00 64.44 87 LYS A CA 1
ATOM 695 C C . LYS A 1 87 ? -10.538 7.016 17.761 1.00 64.44 87 LYS A C 1
ATOM 697 O O . LYS A 1 87 ? -9.554 6.343 17.384 1.00 64.44 87 LYS A O 1
#